Protein AF-A0A8T4GDZ9-F1 (afdb_monomer)

Structure (mmCIF, N/CA/C/O backbone):
data_AF-A0A8T4GDZ9-F1
#
_entry.id   AF-A0A8T4GDZ9-F1
#
loop_
_atom_site.group_PDB
_atom_site.id
_atom_site.type_symbol
_atom_site.label_atom_id
_atom_site.label_alt_id
_atom_site.label_comp_id
_atom_site.label_asym_id
_atom_site.label_entity_id
_atom_site.label_seq_id
_atom_site.pdbx_PDB_ins_code
_atom_site.Cartn_x
_atom_site.Cartn_y
_atom_site.Cartn_z
_atom_site.occupancy
_atom_site.B_iso_or_equiv
_atom_site.auth_seq_id
_atom_site.auth_comp_id
_atom_site.auth_asym_id
_atom_site.auth_atom_id
_atom_site.pdbx_PDB_model_num
ATOM 1 N N . MET A 1 1 ? -3.270 -16.446 -2.016 1.00 57.81 1 MET A N 1
ATOM 2 C CA . MET A 1 1 ? -2.591 -15.328 -1.334 1.00 57.81 1 MET A CA 1
ATOM 3 C C . MET A 1 1 ? -2.249 -15.767 0.079 1.00 57.81 1 MET A C 1
ATOM 5 O O . MET A 1 1 ? -3.141 -16.252 0.761 1.00 57.81 1 MET A O 1
ATOM 9 N N . ASN A 1 2 ? -0.979 -15.684 0.482 1.00 67.62 2 ASN A N 1
ATOM 10 C CA . ASN A 1 2 ? -0.610 -15.839 1.891 1.00 67.62 2 ASN A CA 1
ATOM 11 C C . ASN A 1 2 ? -0.934 -14.526 2.608 1.00 67.62 2 ASN A C 1
ATOM 13 O O . ASN A 1 2 ? -0.561 -13.467 2.110 1.00 67.62 2 ASN A O 1
ATOM 17 N N . ASP A 1 3 ? -1.617 -14.605 3.745 1.00 75.00 3 ASP A N 1
ATOM 18 C CA . ASP A 1 3 ? -1.858 -13.457 4.618 1.00 75.00 3 ASP A CA 1
ATOM 19 C C . ASP A 1 3 ? -0.585 -13.233 5.443 1.00 75.00 3 ASP A C 1
ATOM 21 O O . ASP A 1 3 ? -0.341 -13.900 6.450 1.00 75.00 3 ASP A O 1
ATOM 25 N N . VAL A 1 4 ? 0.320 -12.411 4.907 1.00 83.12 4 VAL A N 1
ATOM 26 C CA . VAL A 1 4 ? 1.606 -12.109 5.540 1.00 83.12 4 VAL A CA 1
ATOM 27 C C . VAL A 1 4 ? 1.512 -10.712 6.143 1.00 83.12 4 VAL A C 1
ATOM 29 O O . VAL A 1 4 ? 1.318 -9.755 5.394 1.00 83.12 4 VAL A O 1
ATOM 32 N N . PRO A 1 5 ? 1.668 -10.562 7.469 1.00 82.69 5 PRO A N 1
ATOM 33 C CA . PRO A 1 5 ? 1.644 -9.248 8.087 1.00 82.69 5 PRO A CA 1
ATOM 34 C C . PRO A 1 5 ? 2.876 -8.446 7.654 1.00 82.69 5 PRO A C 1
ATOM 36 O O . PRO A 1 5 ? 4.012 -8.898 7.808 1.00 82.69 5 PRO A O 1
ATOM 39 N N . VAL A 1 6 ? 2.645 -7.238 7.137 1.00 84.06 6 VAL A N 1
ATOM 40 C CA . VAL A 1 6 ? 3.695 -6.294 6.739 1.00 84.06 6 VAL A CA 1
ATOM 41 C C . VAL A 1 6 ? 3.681 -5.109 7.696 1.00 84.06 6 VAL A C 1
ATOM 43 O O . VAL A 1 6 ? 2.665 -4.440 7.865 1.00 84.06 6 VAL A O 1
ATOM 46 N N . SER A 1 7 ? 4.821 -4.836 8.327 1.00 89.00 7 SER A N 1
ATOM 47 C CA . SER A 1 7 ? 4.975 -3.676 9.205 1.00 89.00 7 SER A CA 1
ATOM 48 C C . SER A 1 7 ? 5.323 -2.438 8.385 1.00 89.00 7 SER A C 1
ATOM 50 O O . SER A 1 7 ? 6.410 -2.362 7.814 1.00 89.00 7 SER A O 1
ATOM 52 N N . ILE A 1 8 ? 4.422 -1.455 8.369 1.00 89.56 8 ILE A N 1
ATOM 53 C CA . ILE A 1 8 ? 4.617 -0.172 7.686 1.00 89.56 8 ILE A CA 1
ATOM 54 C C . ILE A 1 8 ? 4.809 0.935 8.740 1.00 89.56 8 ILE A C 1
ATOM 56 O O . ILE A 1 8 ? 3.990 1.056 9.654 1.00 89.56 8 ILE A O 1
ATOM 60 N N . PRO A 1 9 ? 5.873 1.752 8.650 1.00 95.00 9 PRO A N 1
ATOM 61 C CA . PRO A 1 9 ? 6.039 2.961 9.453 1.00 95.00 9 PRO A CA 1
ATOM 62 C C . PRO A 1 9 ? 4.819 3.886 9.386 1.00 95.00 9 PRO A C 1
ATOM 64 O O . PRO A 1 9 ? 4.267 4.109 8.312 1.00 95.00 9 PRO A O 1
ATOM 67 N N . ALA A 1 10 ? 4.448 4.488 10.519 1.00 92.25 10 ALA A N 1
ATOM 68 C CA . ALA A 1 10 ? 3.237 5.306 10.634 1.00 92.25 10 ALA A CA 1
ATOM 69 C C . ALA A 1 10 ? 3.144 6.415 9.567 1.00 92.25 10 ALA A C 1
ATOM 71 O O . ALA A 1 10 ? 2.131 6.516 8.888 1.00 92.25 10 ALA A O 1
ATOM 72 N N . GLU A 1 11 ? 4.229 7.161 9.328 1.00 93.69 11 GLU A N 1
ATOM 73 C CA . GLU A 1 11 ? 4.247 8.238 8.323 1.00 93.69 11 GLU A CA 1
ATOM 74 C C . GLU A 1 11 ? 3.961 7.726 6.896 1.00 93.69 11 GLU A C 1
ATOM 76 O O . GLU A 1 11 ? 3.355 8.412 6.072 1.00 93.69 11 GLU A O 1
ATOM 81 N N . GLN A 1 12 ? 4.395 6.503 6.581 1.00 94.81 12 GLN A N 1
ATOM 82 C CA . GLN A 1 12 ? 4.166 5.879 5.276 1.00 94.81 12 GLN A CA 1
ATOM 83 C C . GLN A 1 12 ? 2.745 5.321 5.183 1.00 94.81 12 GLN A C 1
ATOM 85 O O . GLN A 1 12 ? 2.119 5.415 4.127 1.00 94.81 12 GLN A O 1
ATOM 90 N N . TYR A 1 13 ? 2.222 4.803 6.295 1.00 94.12 13 TYR A N 1
ATOM 91 C CA . TYR A 1 13 ? 0.843 4.346 6.397 1.00 94.12 13 TYR A CA 1
ATOM 92 C C . TYR A 1 13 ? -0.155 5.502 6.220 1.00 94.12 13 TYR A C 1
ATOM 94 O O . TYR A 1 13 ? -1.098 5.364 5.451 1.00 94.12 13 TYR A O 1
ATOM 102 N N . GLU A 1 14 ? 0.096 6.681 6.796 1.00 94.81 14 GLU A N 1
ATOM 103 C CA . GLU A 1 14 ? -0.760 7.865 6.593 1.00 94.81 14 GLU A CA 1
ATOM 104 C C . GLU A 1 14 ? -0.826 8.288 5.114 1.00 94.81 14 GLU A C 1
ATOM 106 O O . GLU A 1 14 ? -1.892 8.608 4.579 1.00 94.81 14 GLU A O 1
ATOM 111 N N . ARG A 1 15 ? 0.316 8.250 4.412 1.00 95.38 15 ARG A N 1
ATOM 112 C CA . ARG A 1 15 ? 0.365 8.519 2.964 1.00 95.38 15 ARG A CA 1
ATOM 113 C C . ARG A 1 15 ? -0.405 7.465 2.177 1.00 95.38 15 ARG A C 1
ATOM 115 O O . ARG A 1 15 ? -1.125 7.814 1.242 1.00 95.38 15 ARG A O 1
ATOM 122 N N . LEU A 1 16 ? -0.260 6.196 2.552 1.00 94.19 16 LEU A N 1
ATOM 123 C CA . LEU A 1 16 ? -0.986 5.085 1.949 1.00 94.19 16 LEU A CA 1
ATOM 124 C C . LEU A 1 16 ? -2.500 5.244 2.142 1.00 94.19 16 LEU A C 1
ATOM 126 O O . LEU A 1 16 ? -3.243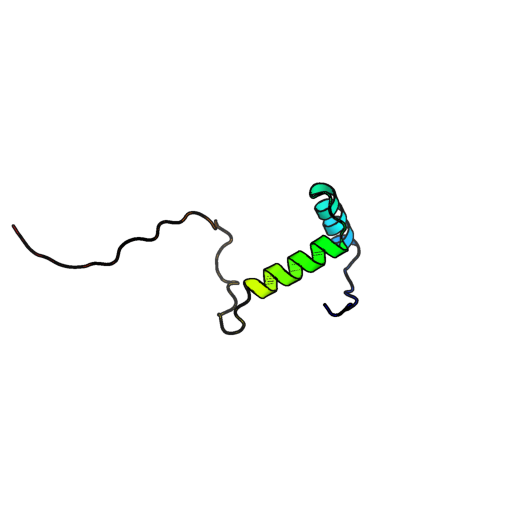 5.082 1.177 1.00 94.19 16 LEU A O 1
ATOM 130 N N . GLU A 1 17 ? -2.958 5.604 3.340 1.00 95.88 17 GLU A N 1
ATOM 131 C CA . GLU A 1 17 ? -4.375 5.843 3.628 1.00 95.88 17 GLU A CA 1
ATOM 132 C C . GLU A 1 17 ? -4.944 6.972 2.772 1.00 95.88 17 GLU A C 1
ATOM 134 O O . GLU A 1 17 ? -5.991 6.800 2.144 1.00 95.88 17 GLU A O 1
ATOM 139 N N . ALA A 1 18 ? -4.239 8.102 2.676 1.00 96.25 18 ALA A N 1
ATOM 140 C CA . ALA A 1 18 ? -4.656 9.207 1.817 1.00 96.25 18 ALA A CA 1
ATOM 141 C C . ALA A 1 18 ? -4.740 8.776 0.341 1.00 96.25 18 ALA A C 1
ATOM 143 O O . ALA A 1 18 ? -5.682 9.133 -0.374 1.00 96.25 18 ALA A O 1
ATOM 144 N N . LEU A 1 19 ? -3.779 7.968 -0.112 1.00 94.06 19 LEU A N 1
ATOM 145 C CA . LEU A 1 19 ? -3.712 7.476 -1.485 1.00 94.06 19 LEU A CA 1
ATOM 146 C C . LEU A 1 19 ? -4.811 6.448 -1.795 1.00 94.06 19 LEU A C 1
ATOM 148 O O . LEU A 1 19 ? -5.361 6.450 -2.902 1.00 94.06 19 LEU A O 1
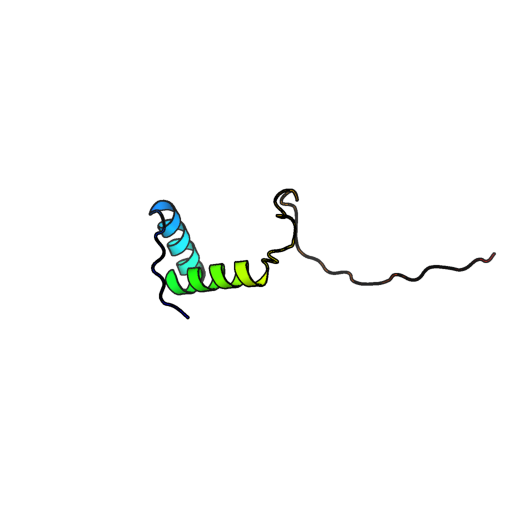ATOM 152 N N . ALA A 1 20 ? -5.147 5.604 -0.819 1.00 95.25 20 ALA A N 1
ATOM 153 C CA . ALA A 1 20 ? -6.241 4.643 -0.884 1.00 95.25 20 ALA A CA 1
ATOM 154 C C . ALA A 1 20 ? -7.592 5.363 -0.915 1.00 95.25 20 ALA A C 1
ATOM 156 O O . ALA A 1 20 ? -8.407 5.093 -1.799 1.00 95.25 20 ALA A O 1
ATOM 157 N N . ALA A 1 21 ? -7.785 6.353 -0.040 1.00 95.25 21 ALA A N 1
ATOM 158 C CA . ALA A 1 21 ? -8.991 7.173 0.011 1.00 95.25 21 ALA A CA 1
ATOM 159 C C . ALA A 1 21 ? -9.227 7.931 -1.304 1.00 95.25 21 ALA A C 1
ATOM 161 O O . ALA A 1 21 ? -10.338 7.910 -1.831 1.00 95.25 21 ALA A O 1
ATOM 162 N N . ALA A 1 22 ? -8.178 8.516 -1.892 1.00 95.62 22 ALA A N 1
ATOM 163 C CA . ALA A 1 22 ? -8.259 9.178 -3.198 1.00 95.62 22 ALA A CA 1
ATOM 164 C C . ALA A 1 22 ? -8.679 8.225 -4.335 1.00 95.62 22 ALA A C 1
ATOM 166 O O . ALA A 1 22 ? -9.245 8.664 -5.335 1.00 95.62 22 ALA A O 1
ATOM 167 N N . ARG A 1 23 ? -8.417 6.921 -4.182 1.00 93.19 23 ARG A N 1
ATOM 168 C CA . ARG A 1 23 ? -8.791 5.862 -5.133 1.00 93.19 23 ARG A CA 1
ATOM 169 C C . ARG A 1 23 ? -10.090 5.137 -4.763 1.00 93.19 23 ARG A C 1
ATOM 171 O O . ARG A 1 23 ? -10.516 4.267 -5.516 1.00 93.19 23 ARG A O 1
ATOM 178 N N . GLY A 1 24 ? -10.710 5.465 -3.627 1.00 95.50 24 GLY A N 1
ATOM 179 C CA . GLY A 1 24 ? -11.880 4.751 -3.107 1.00 95.50 24 GLY A CA 1
ATOM 180 C C . GLY A 1 24 ? -11.593 3.295 -2.716 1.00 95.50 24 GLY A C 1
ATOM 181 O O . GLY A 1 24 ? -12.485 2.453 -2.801 1.00 95.50 24 GLY A O 1
ATOM 182 N N . LEU A 1 25 ? -10.353 2.983 -2.331 1.00 94.81 25 LEU A N 1
ATOM 183 C CA . LEU A 1 25 ? -9.905 1.650 -1.920 1.00 94.81 25 LEU A CA 1
ATOM 184 C C . LEU A 1 25 ? -9.565 1.623 -0.425 1.00 94.81 25 LEU A C 1
ATOM 186 O O . LEU A 1 25 ? -9.352 2.665 0.192 1.00 94.81 25 LEU A O 1
ATOM 190 N N . SER A 1 26 ? -9.475 0.420 0.149 1.00 94.12 26 SER A N 1
ATOM 191 C CA . SER A 1 26 ? -8.857 0.223 1.462 1.00 94.12 26 SER A CA 1
ATOM 192 C C . SER A 1 26 ? -7.325 0.154 1.341 1.00 94.12 26 SER A C 1
ATOM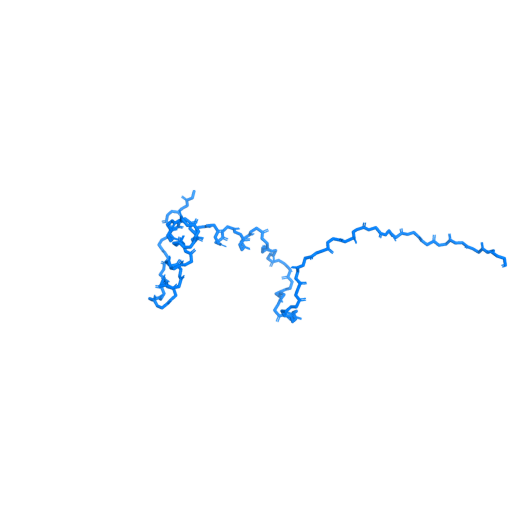 194 O O . SER A 1 26 ? -6.814 -0.268 0.296 1.00 94.12 26 SER A O 1
ATOM 196 N N . PRO A 1 27 ? -6.580 0.544 2.392 1.00 92.69 27 PRO A N 1
ATOM 197 C CA . PRO A 1 27 ? -5.118 0.504 2.389 1.00 92.69 27 PRO A CA 1
ATOM 198 C C . PRO A 1 27 ? -4.563 -0.902 2.107 1.00 92.69 27 PRO A C 1
ATOM 200 O O . PRO A 1 27 ? -3.658 -1.023 1.287 1.00 92.69 27 PRO A O 1
ATOM 203 N N . ASP A 1 28 ? -5.155 -1.964 2.665 1.00 91.81 28 ASP A N 1
ATOM 204 C CA . ASP A 1 28 ? -4.775 -3.357 2.371 1.00 91.81 28 ASP A CA 1
ATOM 205 C C . ASP A 1 28 ? -4.868 -3.716 0.884 1.00 91.81 28 ASP A C 1
ATOM 207 O O . ASP A 1 28 ? -3.939 -4.282 0.309 1.00 91.81 28 ASP A O 1
ATOM 211 N N . VAL A 1 29 ? -5.979 -3.359 0.230 1.00 93.19 29 VAL A N 1
ATOM 212 C CA . VAL A 1 29 ? -6.191 -3.668 -1.195 1.00 93.19 29 VAL A CA 1
ATOM 213 C C . VAL A 1 29 ? -5.194 -2.909 -2.062 1.00 93.19 29 VAL A C 1
ATOM 215 O O . VAL A 1 29 ? -4.691 -3.441 -3.053 1.00 93.19 29 VAL A O 1
ATOM 218 N N . LEU A 1 30 ? -4.906 -1.661 -1.696 1.00 93.62 30 LEU A N 1
ATOM 219 C CA . LEU A 1 30 ? -3.931 -0.844 -2.397 1.00 93.62 30 LEU A CA 1
ATOM 220 C C . LEU A 1 30 ? -2.505 -1.397 -2.242 1.00 93.62 30 LEU A C 1
ATOM 222 O O . LEU A 1 30 ? -1.784 -1.458 -3.236 1.00 93.62 30 LEU A O 1
ATOM 226 N N . VAL A 1 31 ? -2.110 -1.829 -1.039 1.00 91.88 31 VAL A N 1
ATOM 227 C CA . VAL A 1 31 ? -0.790 -2.436 -0.782 1.00 91.88 31 VAL A CA 1
ATOM 228 C C . VAL A 1 31 ? -0.630 -3.746 -1.533 1.00 91.88 31 VAL A C 1
ATOM 230 O O . VAL A 1 31 ? 0.393 -3.937 -2.183 1.00 91.88 31 VAL A O 1
ATOM 233 N N . ALA A 1 32 ? -1.632 -4.626 -1.490 1.0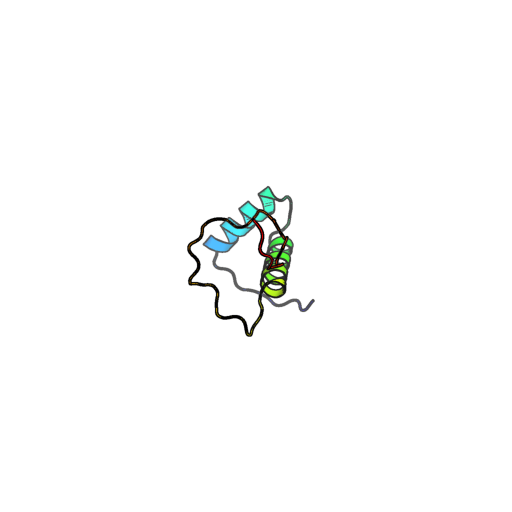0 90.56 32 ALA A N 1
ATOM 234 C CA . ALA A 1 32 ? -1.581 -5.897 -2.206 1.00 90.56 32 ALA A CA 1
ATOM 235 C C . ALA A 1 32 ? -1.340 -5.677 -3.706 1.00 90.56 32 ALA A C 1
ATOM 237 O O . ALA A 1 32 ? -0.422 -6.263 -4.274 1.00 90.56 32 ALA A O 1
ATOM 238 N N . ARG A 1 33 ? -2.083 -4.742 -4.312 1.00 89.06 33 ARG A N 1
ATOM 239 C CA . ARG A 1 33 ? -1.907 -4.385 -5.724 1.00 89.06 33 ARG A CA 1
ATOM 240 C C . ARG A 1 33 ? -0.537 -3.795 -6.023 1.00 89.06 33 ARG A C 1
ATOM 242 O O . ARG A 1 33 ? 0.035 -4.132 -7.047 1.00 89.06 33 ARG A O 1
ATOM 249 N N . LEU A 1 34 ? -0.018 -2.929 -5.153 1.00 89.31 34 LEU A N 1
ATOM 250 C CA . LEU A 1 34 ? 1.310 -2.343 -5.332 1.00 89.31 34 LEU A CA 1
ATOM 251 C C . LEU A 1 34 ? 2.404 -3.417 -5.290 1.00 89.31 34 LEU A C 1
ATOM 253 O O . LEU A 1 34 ? 3.330 -3.380 -6.090 1.00 89.31 34 LEU A O 1
ATOM 257 N N . ILE A 1 35 ? 2.284 -4.383 -4.377 1.00 89.50 35 ILE A N 1
ATOM 258 C CA . ILE A 1 35 ? 3.206 -5.518 -4.300 1.00 89.50 35 ILE A CA 1
ATOM 259 C C . ILE A 1 35 ? 3.119 -6.341 -5.589 1.00 89.50 35 ILE A C 1
ATOM 261 O O . ILE A 1 35 ? 4.149 -6.625 -6.194 1.00 89.50 35 ILE A O 1
ATOM 265 N N . GLU A 1 36 ? 1.911 -6.697 -6.031 1.00 88.38 36 GLU A N 1
ATOM 266 C CA . GLU A 1 36 ? 1.709 -7.459 -7.268 1.00 88.38 36 GLU A CA 1
ATOM 267 C C . GLU A 1 36 ? 2.289 -6.740 -8.494 1.00 88.38 36 GLU A C 1
ATOM 269 O O . GLU A 1 36 ? 2.984 -7.375 -9.280 1.00 88.38 36 GLU A O 1
ATOM 274 N N . ASP A 1 37 ? 2.058 -5.432 -8.629 1.00 85.88 37 ASP A N 1
ATOM 275 C CA . ASP A 1 37 ? 2.557 -4.594 -9.728 1.00 85.88 37 ASP A CA 1
ATOM 276 C C . ASP A 1 37 ? 4.092 -4.571 -9.785 1.00 85.88 37 ASP A C 1
ATOM 278 O O . ASP A 1 37 ? 4.683 -4.837 -10.833 1.00 85.88 37 ASP A O 1
ATOM 282 N N . VAL A 1 38 ? 4.744 -4.383 -8.631 1.00 86.75 38 VAL A N 1
ATOM 283 C CA . VAL A 1 38 ? 6.209 -4.447 -8.527 1.00 86.75 38 VAL A CA 1
ATOM 284 C C . VAL A 1 38 ? 6.717 -5.826 -8.938 1.00 86.75 38 VAL A C 1
ATOM 286 O O . VAL A 1 38 ? 7.674 -5.907 -9.696 1.00 86.75 38 VAL A O 1
ATOM 289 N N . TYR A 1 39 ? 6.070 -6.912 -8.510 1.00 81.69 39 TYR A N 1
ATOM 290 C CA . TYR A 1 39 ? 6.474 -8.261 -8.917 1.00 81.69 39 TYR A CA 1
ATOM 291 C C . TYR A 1 39 ? 6.217 -8.560 -10.400 1.00 81.69 39 TYR A C 1
ATOM 293 O O . TYR A 1 39 ? 6.962 -9.344 -10.981 1.00 81.69 39 TYR A O 1
ATOM 301 N N . GLN A 1 40 ? 5.192 -7.970 -11.021 1.00 77.19 40 GLN A N 1
ATOM 302 C CA . GLN A 1 40 ? 4.902 -8.179 -12.445 1.00 77.19 40 GLN A CA 1
ATOM 303 C C . GLN A 1 40 ? 5.925 -7.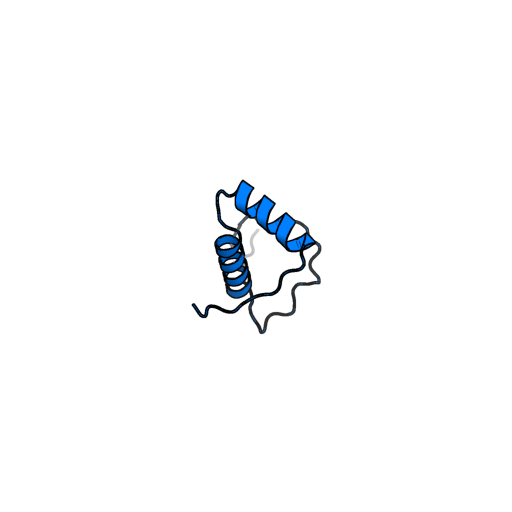488 -13.360 1.00 77.19 40 GLN A C 1
ATOM 305 O O . GLN A 1 40 ? 6.163 -7.975 -14.462 1.00 77.19 40 GLN A O 1
ATOM 310 N N . GLY A 1 41 ? 6.539 -6.390 -12.905 1.00 63.34 41 GLY A N 1
ATOM 311 C CA . GLY A 1 41 ? 7.619 -5.692 -13.614 1.00 63.34 41 GLY A CA 1
ATOM 312 C C . GLY A 1 41 ? 9.037 -6.052 -13.151 1.00 63.34 41 GLY A C 1
ATOM 313 O O . GLY A 1 41 ? 10.005 -5.604 -13.762 1.00 63.34 41 GLY A O 1
ATOM 314 N N . HIS A 1 42 ? 9.182 -6.831 -12.075 1.00 61.97 42 HIS A N 1
ATOM 315 C CA . HIS A 1 42 ? 10.482 -7.207 -11.527 1.00 61.97 42 HIS A CA 1
ATOM 316 C C . HIS A 1 42 ? 11.017 -8.457 -12.225 1.00 61.97 42 HIS A C 1
ATOM 318 O O . HIS A 1 42 ? 10.702 -9.585 -11.844 1.00 61.97 42 HIS A O 1
ATOM 324 N N . ASP A 1 43 ? 11.848 -8.246 -13.243 1.00 63.56 43 ASP A N 1
ATOM 325 C CA . ASP A 1 43 ? 12.732 -9.292 -13.739 1.00 63.56 43 ASP A CA 1
ATOM 326 C C . ASP A 1 43 ? 13.922 -9.429 -12.764 1.00 63.56 43 ASP A C 1
ATOM 328 O O . ASP A 1 43 ? 14.671 -8.468 -12.581 1.00 63.56 43 ASP A O 1
ATOM 332 N N . PRO A 1 44 ? 14.087 -10.578 -12.080 1.00 60.66 44 PRO A N 1
ATOM 333 C CA . PRO A 1 44 ? 15.120 -10.753 -11.059 1.00 60.66 44 PRO A CA 1
ATOM 334 C C . PRO A 1 44 ? 16.541 -10.892 -11.635 1.00 60.66 44 PRO A C 1
ATOM 336 O O . PRO A 1 44 ? 17.492 -10.950 -10.855 1.00 60.66 44 PRO A O 1
ATOM 339 N N . ASP A 1 45 ? 16.688 -10.993 -12.961 1.00 61.47 45 ASP A N 1
ATOM 340 C CA . ASP A 1 45 ? 17.969 -11.070 -13.678 1.00 61.47 45 ASP A CA 1
ATOM 341 C C . ASP A 1 45 ? 18.299 -9.749 -14.406 1.00 61.47 45 ASP A C 1
ATOM 343 O O . ASP A 1 45 ? 19.444 -9.512 -14.798 1.00 61.47 45 ASP A O 1
ATOM 347 N N . ALA A 1 46 ? 17.320 -8.850 -14.551 1.00 59.34 46 ALA A N 1
ATOM 348 C CA . ALA A 1 46 ? 17.534 -7.528 -15.111 1.00 59.34 46 ALA A CA 1
ATOM 349 C C . ALA A 1 46 ? 18.388 -6.668 -14.163 1.00 59.34 46 ALA A C 1
ATOM 351 O O . ALA A 1 46 ? 18.141 -6.628 -12.954 1.00 59.34 46 ALA A O 1
ATOM 352 N N . PRO A 1 47 ? 19.392 -5.943 -14.691 1.00 54.91 47 PRO A N 1
ATOM 353 C CA . PRO A 1 47 ? 20.174 -5.027 -13.882 1.00 54.91 47 PRO A CA 1
ATOM 354 C C . PRO A 1 47 ? 19.236 -3.977 -13.291 1.00 54.91 47 PRO A C 1
ATOM 356 O O . PRO A 1 47 ? 18.512 -3.314 -14.032 1.00 54.91 47 PRO A O 1
ATOM 359 N N . ASP A 1 48 ? 19.277 -3.856 -11.963 1.00 55.62 48 ASP A N 1
ATOM 360 C CA . ASP A 1 48 ? 18.615 -2.830 -11.161 1.00 55.62 48 ASP A CA 1
ATOM 361 C C . ASP A 1 48 ? 18.602 -1.503 -11.933 1.00 55.62 48 ASP A C 1
ATOM 363 O O . ASP A 1 48 ? 19.625 -0.824 -12.069 1.00 55.62 48 ASP A O 1
ATOM 367 N N . SER A 1 49 ? 17.446 -1.147 -12.497 1.00 55.09 49 SER A N 1
ATOM 368 C CA . SER A 1 49 ? 17.245 0.043 -13.327 1.00 55.09 49 SER A CA 1
ATOM 369 C C . SER A 1 49 ? 17.183 1.306 -12.459 1.00 55.09 49 SER A C 1
ATOM 371 O O . SER A 1 49 ? 16.279 2.130 -12.575 1.00 55.09 49 SER A O 1
ATOM 373 N N . ILE A 1 50 ? 18.151 1.441 -11.551 1.00 53.59 50 ILE A N 1
ATOM 374 C CA . ILE A 1 50 ? 18.359 2.569 -10.638 1.00 53.59 50 ILE A CA 1
ATOM 375 C C . ILE A 1 50 ? 19.333 3.597 -11.256 1.00 53.59 50 ILE A C 1
ATOM 377 O O . ILE A 1 50 ? 19.756 4.529 -10.580 1.00 53.59 50 ILE A O 1
ATOM 381 N N . ASP A 1 51 ? 19.669 3.464 -12.545 1.00 51.97 51 ASP A N 1
ATOM 382 C CA . ASP A 1 51 ? 20.485 4.436 -13.294 1.00 51.97 51 ASP A CA 1
ATOM 383 C C . ASP A 1 51 ? 19.765 4.994 -14.532 1.00 51.97 51 ASP A C 1
ATOM 385 O O . ASP A 1 51 ? 20.391 5.367 -15.518 1.00 51.97 51 ASP A O 1
ATOM 389 N N . LEU A 1 52 ? 18.429 5.065 -14.509 1.00 52.47 52 LEU A N 1
ATOM 390 C CA . LEU A 1 52 ? 17.703 5.870 -15.492 1.00 52.47 52 LEU A CA 1
ATOM 391 C C . LEU A 1 52 ? 17.129 7.121 -14.813 1.00 52.47 52 LEU A C 1
ATOM 393 O O . LEU A 1 52 ? 16.339 6.998 -13.873 1.00 52.47 52 LEU A O 1
ATOM 397 N N . PRO A 1 53 ? 17.524 8.337 -15.244 1.00 55.41 53 PRO A N 1
ATOM 398 C CA . PRO A 1 53 ? 16.982 9.567 -14.687 1.00 55.41 53 PRO A CA 1
ATOM 399 C C . PRO A 1 53 ? 15.465 9.570 -14.885 1.00 55.41 53 PRO A C 1
ATOM 401 O O . PRO A 1 53 ? 14.994 9.396 -16.005 1.00 55.41 53 PRO A O 1
ATOM 404 N N . LEU A 1 54 ? 14.713 9.757 -13.794 1.00 56.66 54 LEU A N 1
ATOM 405 C CA . LEU A 1 54 ? 13.249 9.866 -13.782 1.00 56.66 54 LEU A CA 1
ATOM 406 C C . LEU A 1 54 ? 12.792 10.932 -14.787 1.00 56.66 54 LEU A C 1
ATOM 408 O O . LEU A 1 54 ? 12.748 12.125 -14.487 1.00 56.66 54 LEU A O 1
ATOM 412 N N . GLY A 1 55 ? 12.476 10.482 -15.993 1.00 49.78 55 GLY A N 1
ATOM 413 C CA . GLY A 1 55 ? 12.225 11.330 -17.143 1.00 49.78 55 GLY A CA 1
ATOM 414 C C . GLY A 1 55 ? 11.429 10.571 -18.189 1.00 49.78 55 GLY A C 1
ATOM 415 O O . GLY A 1 55 ? 11.944 10.297 -19.260 1.00 49.78 55 GLY A O 1
ATOM 416 N N . VAL A 1 56 ? 10.157 10.315 -17.860 1.00 42.47 56 VAL A N 1
ATOM 417 C CA . VAL A 1 56 ? 9.066 9.988 -18.795 1.00 42.47 56 VAL A CA 1
ATOM 418 C C . VAL A 1 56 ? 9.081 8.558 -19.362 1.00 42.47 56 VAL A C 1
ATOM 420 O O . VAL A 1 56 ? 9.698 8.288 -20.383 1.00 42.47 56 VAL A O 1
ATOM 423 N N . CYS A 1 57 ? 8.276 7.670 -18.770 1.00 47.09 57 CYS A N 1
ATOM 424 C CA . CYS A 1 57 ? 7.582 6.638 -19.547 1.00 47.09 57 CYS A CA 1
ATOM 425 C C . CYS A 1 57 ? 6.207 7.199 -19.928 1.00 47.09 57 CYS A C 1
ATOM 427 O O . CYS A 1 57 ? 5.417 7.513 -19.037 1.00 47.09 57 CYS A O 1
ATOM 429 N N . ASP A 1 58 ? 5.951 7.415 -21.217 1.00 45.88 58 ASP A N 1
ATOM 430 C CA . ASP A 1 58 ? 5.114 6.510 -22.024 1.00 45.88 58 ASP A CA 1
ATOM 431 C C . ASP A 1 58 ? 4.779 7.146 -23.386 1.00 45.88 58 ASP A C 1
ATOM 433 O O . ASP A 1 58 ? 4.430 8.328 -23.468 1.00 45.88 58 ASP A O 1
ATOM 437 N N . GLY A 1 59 ? 4.902 6.361 -24.454 1.00 42.19 59 GLY A N 1
ATOM 438 C CA . GLY A 1 59 ? 4.558 6.766 -25.812 1.00 42.19 59 GLY A CA 1
ATOM 439 C C . GLY A 1 59 ? 5.195 5.856 -26.853 1.00 42.19 59 GLY A C 1
ATOM 440 O O . GLY A 1 59 ? 6.235 6.194 -27.409 1.00 42.19 59 GLY A O 1
ATOM 441 N N . GLU A 1 60 ? 4.570 4.702 -27.083 1.00 52.88 60 GLU A N 1
ATOM 442 C CA . GLU A 1 60 ? 4.786 3.811 -28.227 1.00 52.88 60 GLU A CA 1
ATOM 443 C C . GLU A 1 60 ? 5.138 4.534 -29.548 1.00 52.88 60 GLU A C 1
ATOM 445 O O . GLU A 1 60 ? 4.369 5.356 -30.037 1.00 52.88 60 GLU A O 1
ATOM 450 N N . GLU A 1 61 ? 6.219 4.101 -30.205 1.00 49.62 61 GLU A N 1
ATOM 451 C CA . GLU A 1 61 ? 6.218 3.834 -31.651 1.00 49.62 61 GLU A CA 1
ATOM 452 C C . GLU A 1 61 ? 7.146 2.638 -31.912 1.00 49.62 61 GLU A C 1
ATOM 454 O O . GLU A 1 61 ? 8.372 2.739 -31.922 1.00 49.62 61 GLU A O 1
ATOM 459 N N . SER A 1 62 ? 6.526 1.468 -32.063 1.00 56.41 62 SER A N 1
ATOM 460 C CA . SER A 1 62 ? 7.148 0.299 -32.681 1.00 56.41 62 SER A CA 1
ATOM 461 C C . SER A 1 62 ? 7.059 0.433 -34.205 1.00 56.41 62 SER A C 1
ATOM 463 O O . SER A 1 62 ? 5.964 0.622 -34.727 1.00 56.41 62 SER A O 1
ATOM 465 N N . GLY A 1 63 ? 8.184 0.256 -34.904 1.00 50.06 63 GLY A N 1
ATOM 466 C CA . GLY A 1 63 ? 8.284 0.146 -36.370 1.00 50.06 63 GLY A CA 1
ATOM 467 C C . GLY A 1 63 ? 9.362 1.087 -36.921 1.00 50.06 63 GLY A C 1
ATOM 468 O O . GLY A 1 63 ? 9.316 2.280 -36.672 1.00 50.06 63 GLY A O 1
ATOM 469 N N . ASP A 1 64 ? 10.386 0.674 -37.658 1.00 48.00 64 ASP A N 1
ATOM 470 C CA . ASP A 1 64 ? 10.600 -0.531 -38.451 1.00 48.00 64 ASP A CA 1
ATOM 471 C C . ASP A 1 64 ? 12.120 -0.650 -38.697 1.00 48.00 64 ASP A C 1
ATOM 473 O O . ASP A 1 64 ? 12.784 0.341 -39.015 1.00 48.00 64 ASP A O 1
ATOM 477 N N . GLU A 1 65 ? 12.687 -1.842 -38.523 1.00 55.88 65 GLU A N 1
ATOM 478 C CA . GLU A 1 65 ? 14.044 -2.167 -38.964 1.00 55.88 65 GLU A CA 1
ATOM 479 C C . GLU A 1 65 ? 13.999 -2.858 -40.331 1.00 55.88 65 GLU A C 1
ATOM 481 O O . GLU A 1 65 ? 13.858 -4.071 -40.397 1.00 55.88 65 GLU A O 1
ATOM 486 N N . VAL A 1 66 ? 14.212 -2.141 -41.439 1.00 52.59 66 VAL A N 1
ATOM 487 C CA . VAL A 1 66 ? 14.718 -2.790 -42.662 1.00 52.59 66 VAL A CA 1
ATOM 488 C C . VAL A 1 66 ? 15.675 -1.864 -43.407 1.00 52.59 66 VAL A C 1
ATOM 490 O O . VAL A 1 66 ? 15.323 -0.777 -43.859 1.00 52.59 66 VAL A O 1
ATOM 493 N N . GLY A 1 67 ? 16.922 -2.317 -43.528 1.00 51.34 67 GLY A N 1
ATOM 494 C CA . GLY A 1 67 ? 17.945 -1.676 -44.341 1.00 51.34 67 GLY A CA 1
ATOM 495 C C . GLY A 1 67 ? 17.828 -1.950 -45.846 1.00 51.34 67 GLY A C 1
ATOM 496 O O . GLY A 1 67 ? 17.137 -2.863 -46.286 1.00 51.34 67 GLY A O 1
ATOM 497 N N . ASN A 1 68 ? 18.661 -1.202 -46.579 1.00 47.03 68 ASN A N 1
ATOM 498 C CA . ASN A 1 68 ? 19.128 -1.399 -47.958 1.00 47.03 68 ASN A CA 1
ATOM 499 C C . ASN A 1 68 ? 18.163 -1.025 -49.105 1.00 47.03 68 ASN A C 1
ATOM 501 O O . ASN A 1 68 ? 17.175 -1.709 -49.329 1.00 47.03 68 ASN A O 1
ATOM 505 N N . ASP A 1 69 ? 18.514 -0.025 -49.926 1.00 46.34 69 ASP A N 1
ATOM 506 C CA . ASP A 1 69 ? 19.163 -0.240 -51.236 1.00 46.34 69 ASP A CA 1
ATOM 507 C C . ASP A 1 69 ? 19.453 1.092 -51.970 1.00 46.34 69 ASP A C 1
ATOM 509 O O . ASP A 1 69 ? 18.831 2.122 -51.726 1.00 46.34 69 ASP A O 1
ATOM 513 N N . VAL A 1 70 ? 20.459 1.029 -52.839 1.00 57.94 70 VAL A N 1
ATOM 514 C CA . VAL A 1 70 ? 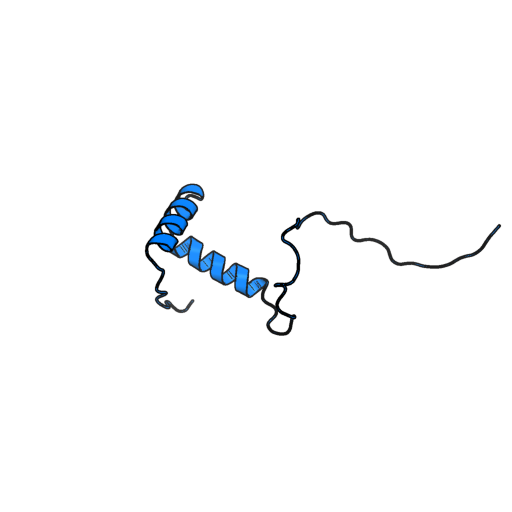21.020 2.026 -53.768 1.00 57.94 70 VAL A CA 1
ATOM 515 C C . VAL A 1 70 ? 20.013 2.580 -54.808 1.00 57.94 70 VAL A C 1
ATOM 517 O O . VAL A 1 70 ? 18.977 1.970 -55.018 1.00 57.94 70 VAL A O 1
ATOM 520 N N . VAL A 1 71 ? 20.419 3.667 -55.506 1.00 51.81 71 VAL A N 1
ATOM 521 C CA . VAL A 1 71 ? 19.932 4.346 -56.754 1.00 51.81 71 VAL A CA 1
ATOM 522 C C . VAL A 1 71 ? 19.215 5.691 -56.530 1.00 51.81 71 VAL A C 1
ATOM 524 O O . VAL A 1 71 ? 18.335 5.778 -55.687 1.00 51.81 71 VAL A O 1
ATOM 527 N N . GLU A 1 72 ? 19.512 6.803 -57.212 1.00 46.03 72 GLU A N 1
ATOM 528 C CA . GLU A 1 72 ? 20.354 7.155 -58.377 1.00 46.03 72 GLU A CA 1
ATOM 529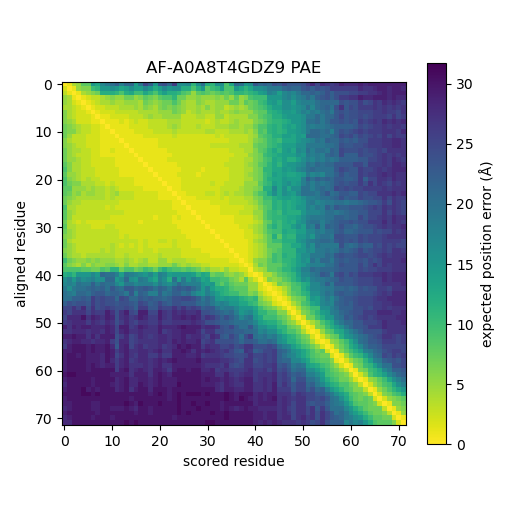 C C . GLU A 1 72 ? 20.913 8.579 -58.175 1.00 46.03 72 GLU A C 1
ATOM 531 O O . GLU A 1 72 ? 20.176 9.421 -57.606 1.00 46.03 72 GLU A O 1
#

Organism: NCBI:txid261290

Mean predicted aligned error: 15.6 Å

Secondary structure (DSSP, 8-state):
---------HHHHHHHHHHHHHTT--HHHHHHHHHHHHHHH--TTS----SS-S------------------

pLDDT: mean 73.25, std 19.37, range [42.19, 96.25]

Foldseek 3Di:
DDPDDDDDPPVVLVVLCVVCVVVVHDSVVSVVVVVVVCVVPDDVPDPDVPPDPPDDDDDDDDDDDDDDDDDD

Radius of gyration: 20.76 Å; Cα contacts (8 Å, |Δi|>4): 11; chains: 1; bounding box: 33×27×69 Å

Sequence (72 aa):
MNDVPVSIPAEQYERLEALAAARGLSPDVLVARLIEDVYQGHDPDAPDSIDLPLGVCDGEESGDEVGNDVVE

Nearest PDB structures (foldseek):
  5x3t-assembly1_G  TM=6.464E-01  e=1.377E-01  Mycobacterium tuberculosis H37Rv
  5x3t-assembly1_E  TM=6.201E-01  e=5.206E-01  Mycobacterium tuberculosis H37Rv
  6gts-assembly1_C-2  TM=7.023E-01  e=2.848E+00  Escherichia coli
  8pv2-assembly1_CQ  TM=5.161E-01  e=1.698E+00  Thermochaetoides thermophila DSM 1495

Solvent-accessible surface area (backbone atoms only — not comparable to full-atom values): 5094 Å² total; per-residue (Å²): 134,82,94,68,93,76,92,68,59,66,77,58,44,55,52,42,43,54,56,13,55,78,66,75,46,53,49,67,63,48,50,53,50,52,53,52,52,52,58,76,72,54,58,92,82,55,76,80,78,83,83,63,79,95,73,81,92,84,78,90,80,89,84,82,92,78,84,88,84,87,89,134

=== Feature glossary ===
The record interleaves many kinds of information about one protein. Here is each kind framed as the question it answers.

Q: What does the local fold look like, residue by residue?
A: The Foldseek 3Di string encodes local tertiary geometry as a 20-letter alphabet — one character per residue — derived from the relative positions of nearby Cα atoms. Unlike the amino-acid sequence, 3Di is a direct function of the 3D structure, so two proteins with the same fold have similar 3Di strings even at low sequence identity.

Q: Which residues are in helices, strands, or loops?
A: The SS8 string is DSSP's per-residue secondary-structure call. α-helix (H) means an i→i+4 H-bond ladder; β-strand (E) means the residue participates in a β-sheet; 3₁₀ (G) and π (I) are tighter and wider helices; T/S are turns/bends; '-' is loop.

Q: How big and how compact is the whole molecule?
A: Radius of gyration (Rg) is the root-mean-square distance of Cα atoms from their centroid — a single number for overall size and compactness. A globular domain of N residues has Rg ≈ 2.2·N^0.38 Å; an extended or disordered chain has a much larger Rg. The Cα contact count is the number of residue pairs whose Cα atoms are within 8 Å and are more than four positions apart in sequence — a standard proxy for tertiary packing density. The bounding box is the smallest axis-aligned box enclosing all Cα atoms.

Q: Where is each backbone atom in 3D?
A: Structure coordinates are given as an mmCIF _atom_site loop: one row per atom with element, residue name, chain id, sequence number, and x/y/z position in Å. Only the four main-chain atoms per residue are included here; side chains are omitted to keep the record compact.

Q: What is the amino-acid chain?
A: Primary structure: the covalent order of the twenty standard amino acids along the backbone. Two proteins with the same sequence will (almost always) fold to the same structure; two with 30% identity often share a fold but not the details.

Q: What if only a Cα trace is available?
A: Three-state secondary structure (P-SEA) collapses the eight DSSP classes into helix (a), strand (b), and coil (c). P-SEA assigns these from Cα geometry alone — distances and angles — without requiring backbone oxygens, so it works on any Cα trace.

Q: What family and function is it annotated with?
A: Database cross-references. InterPro integrates a dozen domain/family signature databases into unified entries with residue-range hits. GO terms attach function/process/location labels with evidence codes. CATH codes position the fold in a four-level structural taxonomy. Organism is the NCBI-taxonomy species name.

Q: How confident is the AlphaFold model at each residue?
A: pLDDT is the predicted lDDT-Cα score: AlphaFold's confidence that the local environment of each residue (all inter-atomic distances within 15 Å) is correctly placed. It is a per-residue number between 0 and 100, with higher meaning more reliable.

Q: How mobile is each atom in the crystal?
A: B-factor (Debye–Waller factor) reflects atomic displacement in the crystal lattice. It is an experimental observable (units Å²), not a prediction; low values mean the atom is pinned down, high values mean it moves or is hetero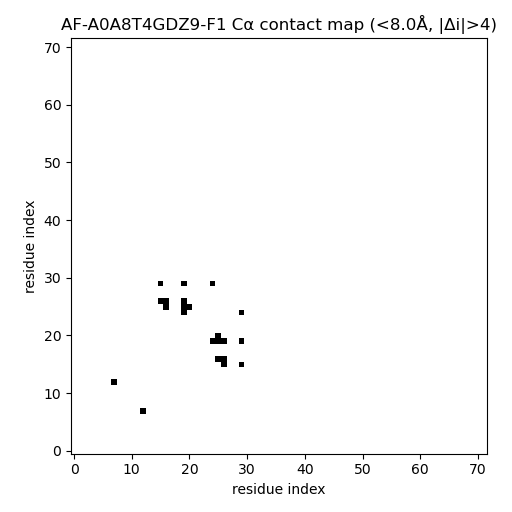geneous across the crystal.

Q: Which residues are buried vs exposed?
A: SASA measures how much of the protein is reachable by solvent. It is computed by rolling a water-sized probe over the atomic surface and summing the exposed area (Å²). Per-residue SASA distinguishes core (buried, low SASA) from surface (exposed, high SASA) residues; total SASA is a whole-molecule size measure.

Q: What do the diagnostic plots show?
A: Plot images: a contact map (which residues are close in 3D, as an N×N binary image), a Ramachandran scatter (backbone torsion angles, revealing secondary-structure composition at a glance), and — for AlphaFold structures — a PAE heatmap (pairwise prediction confidence).

Q: What known structures does this most resemble?
A: The Foldseek neighbor list gives the closest experimentally determined structures in the PDB, ranked by structural alignment. TM-score near 1 means near-identical fold; near 0.3 means only rough topology match. This is how one finds what a novel AlphaFold prediction most resembles in the solved-structure universe.

Q: Are the domains correctly placed relative to each other?
A: Predicted aligned error is AlphaFold's pairwise confidence. Unlike pLDDT (per-residue), PAE is per-residue-pair and captures whether two parts of the structure are correctly placed relative to each other. Units are ångströms of expected positional error.

Q: What do the rendered images show?
A: Structure images are PyMOL renders from six orthogonal camera directions. Cartoon representation draws helices as coils and strands as arrows; sticks shows the backbone as bonds; surface shows the solvent-excluded envelope. Rainbow coloring maps sequence position to hue (blue→red, N→C); chain coloring assigns a distinct color per polypeptide.

Q: What are the backbone torsion angles?
A: φ (phi) and ψ (psi) are the two rotatable backbone dihedrals per residue: φ is the C(i-1)–N–Cα–C torsion, ψ is the N–Cα–C–N(i+1) torsion, both in degrees on (−180°, 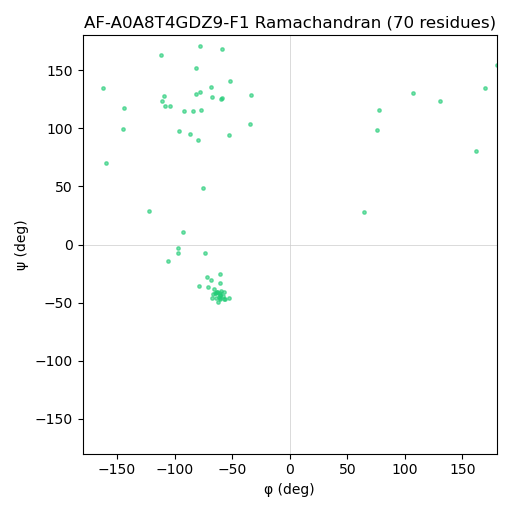180°]. α-helical residues cluster near (−60°, −45°); β-strand residues near (−120°, +130°). A Ramachandran plot is simply a scatter of (φ, ψ) for every residue.